Protein AF-A0A7S1AT85-F1 (afdb_monomer_lite)

Foldseek 3Di:
DDDDDDDDDDDDDDDDDDDDDDDDDDPDDDDDDDDDDDDPPDDDDDDDPVSVCVQCVLAADEDDPVVVVVVLVVLVVVLVVLLVLFFAPKDKDKDWQDRPPPPDDTDIDIDIDDRPDRPPPPVVVVCVVCVVPDPDDPDPPDDRSVRRSVVVSVVNVSRYD

Structure (mmCIF, N/CA/C/O backbone):
data_AF-A0A7S1AT85-F1
#
_entry.id   AF-A0A7S1AT85-F1
#
loop_
_atom_site.group_PDB
_atom_site.id
_atom_site.type_symbol
_atom_site.label_atom_id
_atom_site.label_alt_id
_atom_site.label_comp_id
_atom_site.label_asym_id
_atom_site.label_entity_id
_atom_site.label_seq_id
_atom_site.pdbx_PDB_ins_code
_atom_site.Cartn_x
_atom_site.Cartn_y
_atom_site.Cartn_z
_atom_site.occupancy
_atom_site.B_iso_or_equiv
_atom_site.auth_seq_id
_atom_site.auth_comp_id
_atom_site.auth_asym_id
_atom_site.auth_atom_id
_atom_site.pdbx_PDB_model_num
ATOM 1 N N . ARG A 1 1 ? 87.740 23.887 34.396 1.00 42.38 1 ARG A N 1
ATOM 2 C CA . ARG A 1 1 ? 87.763 25.033 35.349 1.00 42.38 1 ARG A CA 1
ATOM 3 C C . ARG A 1 1 ? 88.168 26.282 34.567 1.00 42.38 1 ARG A C 1
ATOM 5 O O . ARG A 1 1 ? 88.963 26.126 33.658 1.00 42.38 1 ARG A O 1
ATOM 12 N N . GLN A 1 2 ? 87.658 27.456 34.971 1.00 37.00 2 GLN A N 1
ATOM 13 C CA . GLN A 1 2 ? 87.401 28.701 34.203 1.00 37.00 2 GLN A CA 1
ATOM 14 C C . GLN A 1 2 ? 86.051 28.622 33.467 1.00 37.00 2 GLN A C 1
ATOM 16 O O . GLN A 1 2 ? 85.851 27.693 32.702 1.00 37.00 2 GLN A O 1
ATOM 21 N N . GLY A 1 3 ? 85.029 29.455 33.690 1.00 35.94 3 GLY A N 1
ATOM 22 C CA . GLY A 1 3 ? 84.837 30.682 34.489 1.00 35.94 3 GLY A CA 1
ATOM 23 C C . GLY A 1 3 ? 83.818 31.554 33.725 1.00 35.94 3 GLY A C 1
ATOM 24 O O . GLY A 1 3 ? 84.138 32.015 32.646 1.00 35.94 3 GLY A O 1
ATOM 25 N N . LYS A 1 4 ? 82.512 31.489 34.024 1.00 40.09 4 LYS A N 1
ATOM 26 C CA . LYS A 1 4 ? 81.689 32.409 34.851 1.00 40.09 4 LYS A CA 1
ATOM 27 C C . LYS A 1 4 ? 81.533 33.857 34.325 1.00 40.09 4 LYS A C 1
ATOM 29 O O . LYS A 1 4 ? 82.462 34.637 34.453 1.00 40.09 4 LYS A O 1
ATOM 34 N N . SER A 1 5 ? 80.315 34.190 33.859 1.00 40.19 5 SER A N 1
ATOM 35 C CA . SER A 1 5 ? 79.578 35.493 33.896 1.00 40.19 5 SER A CA 1
ATOM 36 C C . SER A 1 5 ? 78.400 35.382 32.903 1.00 40.19 5 SER A C 1
ATOM 38 O O . SER A 1 5 ? 78.658 35.047 31.760 1.00 40.19 5 SER A O 1
ATOM 40 N N . ARG A 1 6 ? 77.087 35.415 33.192 1.00 40.75 6 ARG A N 1
ATOM 41 C CA . ARG A 1 6 ? 76.143 36.146 34.072 1.00 40.75 6 ARG A CA 1
ATOM 42 C C . ARG A 1 6 ? 75.684 37.516 33.511 1.00 40.75 6 ARG A C 1
ATOM 44 O O . ARG A 1 6 ? 76.504 38.419 33.441 1.00 40.75 6 ARG A O 1
ATOM 51 N N . ARG A 1 7 ? 74.342 37.642 33.345 1.00 34.09 7 ARG A N 1
ATOM 52 C CA . ARG A 1 7 ? 73.459 38.842 33.164 1.00 34.09 7 ARG A CA 1
ATOM 53 C C . ARG A 1 7 ? 73.267 39.318 31.704 1.00 34.09 7 ARG A C 1
ATOM 55 O O . ARG A 1 7 ? 74.220 39.239 30.956 1.00 34.09 7 ARG A O 1
ATOM 62 N N . VAL A 1 8 ? 72.116 39.809 31.210 1.00 33.28 8 VAL A N 1
ATOM 63 C CA . VAL A 1 8 ? 70.797 40.253 31.745 1.00 33.28 8 VAL A CA 1
ATOM 64 C C . VAL A 1 8 ? 69.769 40.354 30.587 1.00 33.28 8 VAL A C 1
ATOM 66 O O . VAL A 1 8 ? 70.145 40.262 29.427 1.00 33.28 8 VAL A O 1
ATOM 69 N N . ALA A 1 9 ? 68.492 40.528 30.948 1.00 34.50 9 ALA A N 1
ATOM 70 C CA . ALA A 1 9 ? 67.268 40.550 30.139 1.00 34.50 9 ALA A CA 1
ATOM 71 C C . ALA A 1 9 ? 67.050 41.750 29.187 1.00 34.50 9 ALA A C 1
ATOM 73 O O . ALA A 1 9 ? 67.518 42.850 29.464 1.00 34.50 9 ALA A O 1
ATOM 74 N N . SER A 1 10 ? 66.213 41.527 28.165 1.00 32.41 10 SER A N 1
ATOM 75 C CA . SER A 1 10 ? 65.315 42.468 27.452 1.00 32.41 10 SER A CA 1
ATOM 76 C C . SER A 1 10 ? 64.631 41.676 26.317 1.00 32.41 10 SER A C 1
ATOM 78 O O . SER A 1 10 ? 65.216 40.717 25.830 1.00 32.41 10 SER A O 1
ATOM 80 N N . ALA A 1 11 ? 63.436 41.923 25.794 1.00 33.41 11 ALA A N 1
ATOM 81 C CA . ALA A 1 11 ? 62.247 42.686 26.141 1.00 33.41 11 ALA A CA 1
ATOM 82 C C . ALA A 1 11 ? 61.122 42.084 25.255 1.00 33.41 11 ALA A C 1
ATOM 84 O O . ALA A 1 11 ? 61.386 41.687 24.121 1.00 33.41 11 ALA A O 1
ATOM 85 N N . LEU A 1 12 ? 59.897 41.989 25.779 1.00 38.62 12 LEU A N 1
ATOM 86 C CA . LEU A 1 12 ? 58.655 41.862 24.993 1.00 38.62 12 LEU A CA 1
ATOM 87 C C . LEU A 1 12 ? 58.380 43.219 24.291 1.00 38.62 12 LEU A C 1
ATOM 89 O O . LEU A 1 12 ? 58.922 44.218 24.782 1.00 38.62 12 LEU A O 1
ATOM 93 N N . PRO A 1 13 ? 57.558 43.318 23.216 1.00 46.09 13 PRO A N 1
ATOM 94 C CA . PRO A 1 13 ? 56.105 43.339 23.441 1.00 46.09 13 PRO A CA 1
ATOM 95 C C . PRO A 1 13 ? 55.149 42.930 22.287 1.00 46.09 13 PRO A C 1
ATOM 97 O O . PRO A 1 13 ? 55.483 42.956 21.108 1.00 46.09 13 PRO A O 1
ATOM 100 N N . ASP A 1 14 ? 53.924 42.650 22.742 1.00 33.50 14 ASP A N 1
ATOM 101 C CA . ASP A 1 14 ? 52.604 43.068 22.238 1.00 33.50 14 ASP A CA 1
ATOM 102 C C . ASP A 1 14 ? 51.824 42.374 21.100 1.00 33.50 14 ASP A C 1
ATOM 104 O O . ASP A 1 14 ? 52.276 42.223 19.969 1.00 33.50 14 ASP A O 1
ATOM 108 N N . ALA A 1 15 ? 50.544 42.179 21.475 1.00 38.34 15 ALA A N 1
ATOM 109 C CA . ALA A 1 15 ? 49.288 42.103 20.715 1.00 38.34 15 ALA A CA 1
ATOM 110 C C . ALA A 1 15 ? 48.919 40.776 20.012 1.00 38.34 15 ALA A C 1
ATOM 112 O O . ALA A 1 15 ? 49.716 40.227 19.266 1.00 38.34 15 ALA A O 1
ATOM 113 N N . LYS A 1 16 ? 47.696 40.228 20.123 1.00 38.00 16 LYS A N 1
ATOM 114 C CA . LYS A 1 16 ? 46.441 40.628 20.796 1.00 38.00 16 LYS A CA 1
ATOM 115 C C . LYS A 1 16 ? 45.434 39.449 20.724 1.00 38.00 16 LYS A C 1
ATOM 117 O O . LYS A 1 16 ? 45.427 38.758 19.713 1.00 38.00 16 LYS A O 1
ATOM 122 N N . GLU A 1 17 ? 44.655 39.295 21.804 1.00 38.91 17 GLU A N 1
ATOM 123 C CA . GLU A 1 17 ? 43.187 39.049 21.913 1.00 38.91 17 GLU A CA 1
ATOM 124 C C . GLU A 1 17 ? 42.544 37.819 21.218 1.00 38.91 17 GLU A C 1
ATOM 126 O O . GLU A 1 17 ? 42.686 37.629 20.018 1.00 38.91 17 GLU A O 1
ATOM 131 N N . GLU A 1 18 ? 41.955 36.880 21.983 1.00 39.69 18 GLU A N 1
ATOM 132 C CA . GLU A 1 18 ? 40.510 36.743 22.364 1.00 39.69 18 GLU A CA 1
ATOM 133 C C . GLU A 1 18 ? 39.925 35.548 21.551 1.00 39.69 18 GLU A C 1
ATOM 135 O O . GLU A 1 18 ? 40.426 35.266 20.471 1.00 39.69 18 GLU A O 1
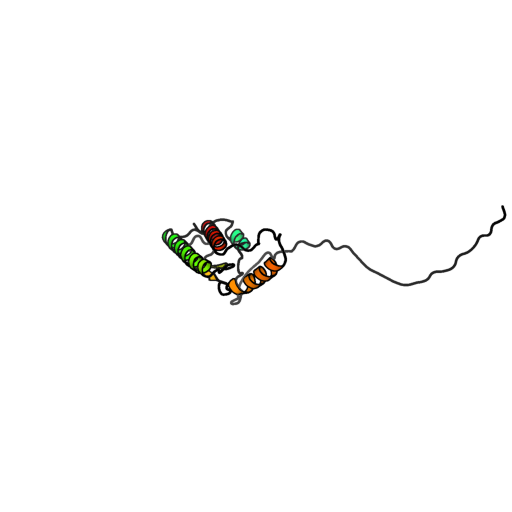ATOM 140 N N . ASP A 1 19 ? 38.987 34.686 21.950 1.00 37.25 19 ASP A N 1
ATOM 141 C CA . ASP A 1 19 ? 37.906 34.708 22.932 1.00 37.25 19 ASP A CA 1
ATOM 142 C C . ASP A 1 19 ? 37.317 33.277 23.092 1.00 37.25 19 ASP A C 1
ATOM 144 O O . ASP A 1 19 ? 37.498 32.452 22.197 1.00 37.25 19 ASP A O 1
ATOM 148 N N . GLU A 1 20 ? 36.632 33.042 24.220 1.00 41.72 20 GLU A N 1
ATOM 149 C CA . GLU A 1 20 ? 35.461 32.172 24.512 1.00 41.72 20 GLU A CA 1
ATOM 150 C C . GLU A 1 20 ? 35.260 30.792 23.834 1.00 41.72 20 GLU A C 1
ATOM 152 O O . GLU A 1 20 ? 35.528 30.553 22.669 1.00 41.72 20 GLU A O 1
ATOM 157 N N . GLY A 1 21 ? 34.732 29.751 24.477 1.00 32.75 21 GLY A N 1
ATOM 158 C CA . GLY A 1 21 ? 33.789 29.657 25.587 1.00 32.75 21 GLY A CA 1
ATOM 159 C C . GLY A 1 21 ? 32.972 28.378 25.337 1.00 32.75 21 GLY A C 1
ATOM 160 O O . GLY A 1 21 ? 32.668 28.039 24.194 1.00 32.75 21 GLY A O 1
ATOM 161 N N . GLY A 1 22 ? 32.703 27.592 26.381 1.00 38.91 22 GLY A N 1
ATOM 162 C CA . GLY A 1 22 ? 31.961 26.336 26.259 1.00 38.91 22 GLY A CA 1
ATOM 163 C C . GLY A 1 22 ? 30.497 26.558 25.871 1.00 38.91 22 GLY A C 1
ATOM 164 O O . GLY A 1 22 ? 29.863 27.490 26.353 1.00 38.91 22 GLY A O 1
ATOM 165 N N . ALA A 1 23 ? 29.947 25.662 25.052 1.00 39.81 23 ALA A N 1
ATOM 166 C CA . ALA A 1 23 ? 28.510 25.567 24.827 1.00 39.81 23 ALA A CA 1
ATOM 167 C C . ALA A 1 23 ? 28.089 24.093 24.752 1.00 39.81 23 ALA A C 1
ATOM 169 O O . ALA A 1 23 ? 28.325 23.388 23.771 1.00 39.81 23 ALA A O 1
ATOM 170 N N . GLU A 1 24 ? 27.487 23.646 25.849 1.00 36.91 24 GLU A N 1
ATOM 171 C CA . GLU A 1 24 ? 26.626 22.475 25.951 1.00 36.91 24 GLU A CA 1
ATOM 172 C C . GLU A 1 24 ? 25.441 22.656 24.984 1.00 36.91 24 GLU A C 1
ATOM 174 O O . GLU A 1 24 ? 24.785 23.698 24.984 1.00 36.91 24 GLU A O 1
ATOM 179 N N . GLN A 1 25 ? 25.201 21.681 24.104 1.00 38.66 25 GLN A N 1
ATOM 180 C CA . GLN A 1 25 ? 24.059 21.710 23.187 1.00 38.66 25 GLN A CA 1
ATOM 181 C C . GLN A 1 25 ? 22.758 21.482 23.974 1.00 38.66 25 GLN A C 1
ATOM 183 O O . GLN A 1 25 ? 22.639 20.444 24.631 1.00 38.66 25 GLN A O 1
ATOM 188 N N . PRO A 1 26 ? 21.764 22.387 23.901 1.00 49.09 26 PRO A N 1
ATOM 189 C CA 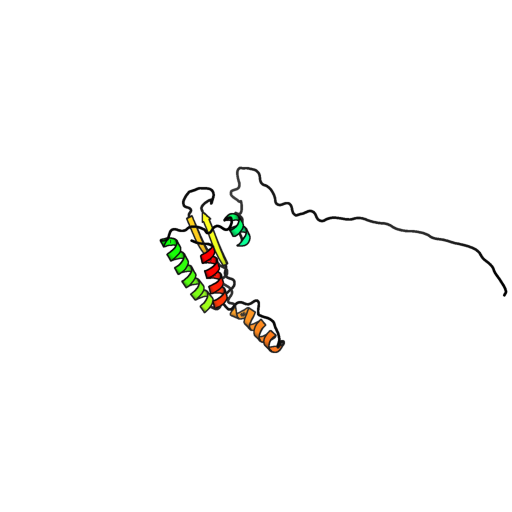. PRO A 1 26 ? 20.465 22.146 24.513 1.00 49.09 26 PRO A CA 1
ATOM 190 C C . PRO A 1 26 ? 19.687 21.075 23.723 1.00 49.09 26 PRO A C 1
ATOM 192 O O . PRO A 1 26 ? 19.832 20.981 22.498 1.00 49.09 26 PRO A O 1
ATOM 195 N N . PRO A 1 27 ? 18.845 20.261 24.386 1.00 43.16 27 PRO A N 1
ATOM 196 C CA . PRO A 1 27 ? 17.951 19.342 23.696 1.00 43.16 27 PRO A CA 1
ATOM 197 C C . PRO A 1 27 ? 16.907 20.132 22.898 1.00 43.16 27 PRO A C 1
ATOM 199 O O . PRO A 1 27 ? 16.380 21.137 23.367 1.00 43.16 27 PRO A O 1
ATOM 202 N N . ALA A 1 28 ? 16.615 19.663 21.685 1.00 41.34 28 ALA A N 1
ATOM 203 C CA . ALA A 1 28 ? 15.614 20.250 20.804 1.00 41.34 28 ALA A CA 1
ATOM 204 C C . ALA A 1 28 ? 14.239 20.310 21.494 1.00 41.34 28 ALA A C 1
ATOM 206 O O . ALA A 1 28 ? 13.614 19.279 21.749 1.00 41.34 28 ALA A O 1
ATOM 207 N N . GLU A 1 29 ? 13.771 21.523 21.784 1.00 37.84 29 GLU A N 1
ATOM 208 C CA . GLU A 1 29 ? 12.413 21.781 22.252 1.00 37.84 29 GLU A CA 1
ATOM 209 C C . GLU A 1 29 ? 11.421 21.501 21.114 1.00 37.84 29 GLU A C 1
ATOM 211 O O . GLU A 1 29 ? 11.449 22.135 20.059 1.00 37.84 29 GLU A O 1
ATOM 216 N N . GLN A 1 30 ? 10.534 20.527 21.322 1.00 45.34 30 GLN A N 1
ATOM 217 C CA . GLN A 1 30 ? 9.339 20.356 20.499 1.00 45.34 30 GLN A CA 1
ATOM 218 C C . GLN A 1 30 ? 8.258 21.330 20.993 1.00 45.34 30 GLN A C 1
ATOM 220 O O . GLN A 1 30 ? 8.062 21.440 22.207 1.00 45.34 30 GLN A O 1
ATOM 225 N N . PRO A 1 31 ? 7.525 22.025 20.105 1.00 49.84 31 PRO A N 1
ATOM 226 C CA . PRO A 1 31 ? 6.515 22.980 20.535 1.00 49.84 31 PRO A CA 1
ATOM 227 C C . PRO A 1 31 ? 5.296 22.262 21.134 1.00 49.84 31 PRO A C 1
ATOM 229 O O . PRO A 1 31 ? 4.561 21.550 20.449 1.00 49.84 31 PRO A O 1
ATOM 232 N N . VAL A 1 32 ? 5.077 22.493 22.430 1.00 46.88 32 VAL A N 1
ATOM 233 C CA . VAL A 1 32 ? 3.843 22.195 23.170 1.00 46.88 32 VAL A CA 1
ATOM 234 C C . VAL A 1 32 ? 2.793 23.249 22.796 1.00 46.88 32 VAL A C 1
ATOM 236 O O . VAL A 1 32 ? 3.052 24.447 22.880 1.00 46.88 32 VAL A O 1
ATOM 239 N N . GLY A 1 33 ? 1.622 22.808 22.329 1.00 44.88 33 GLY A N 1
ATOM 240 C CA . GLY A 1 33 ? 0.600 23.677 21.731 1.00 44.88 33 GLY A CA 1
ATOM 241 C C . GLY A 1 33 ? -0.240 24.504 22.711 1.00 44.88 33 GLY A C 1
ATOM 242 O O . GLY A 1 33 ? -0.308 24.187 23.896 1.00 44.88 33 GLY A O 1
ATOM 243 N N . SER A 1 34 ? -0.938 25.524 22.183 1.00 39.47 34 SER A N 1
ATOM 244 C CA . SER A 1 34 ? -2.206 26.077 22.709 1.00 39.47 34 SER A CA 1
ATOM 245 C C . SER A 1 34 ? -2.931 26.997 21.695 1.00 39.47 34 SER A C 1
ATOM 247 O O . SER A 1 34 ? -2.421 28.049 21.331 1.00 39.47 34 SER A O 1
ATOM 249 N N . THR A 1 35 ? -4.149 26.567 21.327 1.00 36.69 35 THR A N 1
ATOM 250 C CA . THR A 1 35 ? -5.423 27.308 21.105 1.00 36.69 35 THR A CA 1
ATOM 251 C C . THR A 1 35 ? -5.667 28.315 19.955 1.00 36.69 35 THR A C 1
ATOM 253 O O . THR A 1 35 ? -5.257 29.464 20.019 1.00 36.69 35 THR A O 1
ATOM 256 N N . ASP A 1 36 ? -6.541 27.849 19.047 1.00 40.91 36 ASP A N 1
ATOM 257 C CA . ASP A 1 36 ? -7.863 28.365 18.607 1.00 40.91 36 ASP A CA 1
ATOM 258 C C . ASP A 1 36 ? -8.032 29.489 17.548 1.00 40.91 36 ASP A C 1
ATOM 260 O O . ASP A 1 36 ? -7.494 30.586 17.644 1.00 40.91 36 ASP A O 1
ATOM 264 N N . ALA A 1 37 ? -8.923 29.161 16.598 1.00 45.69 37 ALA A N 1
ATOM 265 C CA . ALA A 1 37 ? -9.619 29.938 15.564 1.00 45.69 37 ALA A CA 1
ATOM 266 C C . ALA A 1 37 ? -8.849 30.603 14.389 1.00 45.69 37 ALA A C 1
ATOM 268 O O . ALA A 1 37 ? -8.292 31.690 14.510 1.00 45.69 37 ALA A O 1
ATOM 269 N N . SER A 1 38 ? -9.117 30.051 13.188 1.00 44.34 38 SER A N 1
ATOM 270 C CA . SER A 1 38 ? -9.080 30.662 11.832 1.00 44.34 38 SER A CA 1
ATOM 271 C C . SER A 1 38 ? -7.836 30.416 10.964 1.00 44.34 38 SER A C 1
ATOM 273 O O . SER A 1 38 ? -7.063 31.330 10.729 1.00 44.34 38 SER A O 1
ATOM 275 N N . GLU A 1 39 ? -7.697 29.219 10.380 1.00 43.25 39 GLU A N 1
ATOM 276 C CA . GLU A 1 39 ? -6.699 28.950 9.325 1.00 43.25 39 GLU A CA 1
ATOM 277 C C . GLU A 1 39 ? -7.274 27.982 8.260 1.00 43.25 39 GLU A C 1
ATOM 279 O O . GLU A 1 39 ? -6.984 26.780 8.251 1.00 43.25 39 GLU A O 1
ATOM 284 N N . GLU A 1 40 ? -8.090 28.490 7.325 1.00 49.22 40 GLU A N 1
ATOM 285 C CA . GLU A 1 40 ? -8.222 27.878 5.989 1.00 49.22 40 GLU A CA 1
ATOM 286 C C . GLU A 1 40 ? -6.876 28.057 5.265 1.00 49.22 40 GLU A C 1
ATOM 288 O O . GLU A 1 40 ? -6.653 29.012 4.529 1.00 49.22 40 GLU A O 1
ATOM 293 N N . GLY A 1 41 ? -5.929 27.170 5.571 1.00 48.19 41 GLY A N 1
ATOM 294 C CA . GLY A 1 41 ? -4.539 27.276 5.118 1.00 48.19 41 GLY A CA 1
ATOM 295 C C . GLY A 1 41 ? -3.549 26.395 5.882 1.00 48.19 41 GLY A C 1
ATOM 296 O O . GLY A 1 41 ? -2.420 26.218 5.429 1.00 48.19 41 GLY A O 1
ATOM 297 N N . SER A 1 42 ? -3.960 25.782 6.998 1.00 50.28 42 SER A N 1
ATOM 298 C CA . SER A 1 42 ? -3.094 24.886 7.766 1.00 50.28 42 SER A CA 1
ATOM 299 C C . SER A 1 42 ? -2.830 23.584 6.999 1.00 50.28 42 SER A C 1
ATOM 301 O O . SER A 1 42 ? -3.702 22.716 6.870 1.00 50.28 42 SER A O 1
ATOM 303 N N . SER A 1 43 ? -1.614 23.438 6.469 1.00 68.62 43 SER A N 1
ATOM 304 C CA . SER A 1 43 ? -1.137 22.184 5.893 1.00 68.62 43 SER A CA 1
ATOM 305 C C . SER A 1 43 ? -1.176 21.098 6.969 1.00 68.62 43 SER A C 1
ATOM 307 O O . SER A 1 43 ? -0.371 21.117 7.904 1.00 68.62 43 SER A O 1
ATOM 309 N N . LYS A 1 44 ? -2.113 20.151 6.859 1.00 79.44 44 LYS A N 1
ATOM 310 C CA . LYS A 1 44 ? -2.157 18.999 7.766 1.00 79.44 44 LYS A CA 1
ATOM 311 C C . LYS A 1 44 ? -0.825 18.240 7.660 1.00 79.44 44 LYS A C 1
ATOM 313 O O . LYS A 1 44 ? -0.404 17.946 6.539 1.00 79.44 44 LYS A O 1
ATOM 318 N N . PRO A 1 45 ? -0.153 17.931 8.782 1.00 84.62 45 PRO A N 1
ATOM 319 C CA . PRO A 1 45 ? 1.144 17.272 8.745 1.00 84.62 45 PRO A CA 1
ATOM 320 C C . PRO A 1 45 ? 1.012 15.856 8.173 1.00 84.62 45 PRO A C 1
ATOM 322 O O . PRO A 1 45 ? 0.120 15.100 8.560 1.00 84.62 45 PRO A O 1
ATOM 325 N N . VAL A 1 46 ? 1.913 15.494 7.258 1.00 87.81 46 VAL A N 1
ATOM 326 C CA . VAL A 1 46 ? 2.032 14.123 6.747 1.00 87.81 46 VAL A CA 1
ATOM 327 C C . VAL A 1 46 ? 2.790 13.291 7.777 1.00 87.81 46 VAL A C 1
ATOM 329 O O . VAL A 1 46 ? 3.894 13.649 8.189 1.00 87.81 46 VAL A O 1
ATOM 332 N N . LEU A 1 47 ? 2.188 12.185 8.208 1.00 87.31 47 LEU A N 1
ATOM 333 C CA . LEU A 1 47 ? 2.797 11.271 9.167 1.00 87.31 47 LEU A CA 1
ATOM 334 C C . LEU A 1 47 ? 3.557 10.172 8.421 1.00 87.31 47 LEU A C 1
ATOM 336 O O . LEU A 1 47 ? 2.979 9.453 7.614 1.00 87.31 47 LEU A O 1
ATOM 340 N N . TRP A 1 48 ? 4.845 10.035 8.724 1.00 91.62 48 TRP A N 1
ATOM 341 C CA . TRP A 1 48 ? 5.666 8.897 8.304 1.00 91.62 48 TRP A CA 1
ATOM 342 C C . TRP A 1 48 ? 5.402 7.676 9.191 1.00 91.62 48 TRP A C 1
ATOM 344 O O . TRP A 1 48 ? 4.827 7.824 10.267 1.00 91.62 48 TRP A O 1
ATOM 354 N N . ASP A 1 49 ? 5.879 6.493 8.796 1.00 87.62 49 ASP A N 1
ATOM 355 C CA . ASP A 1 49 ? 5.623 5.216 9.490 1.00 87.62 49 ASP A CA 1
ATOM 356 C C . ASP A 1 49 ? 5.816 5.272 11.017 1.00 87.62 49 ASP A C 1
ATOM 358 O O . ASP A 1 49 ? 4.990 4.759 11.774 1.00 87.62 49 ASP A O 1
ATOM 362 N N . GLN A 1 50 ? 6.889 5.919 11.487 1.00 88.62 50 GLN A N 1
ATOM 363 C CA . GLN A 1 50 ? 7.168 6.063 12.920 1.00 88.62 50 GLN A CA 1
ATOM 364 C C . GLN A 1 50 ? 6.136 6.966 13.612 1.00 88.62 50 GLN A C 1
ATOM 366 O O . GLN A 1 50 ? 5.535 6.568 14.610 1.00 88.62 50 GLN A O 1
ATOM 371 N N . ASN A 1 51 ? 5.868 8.140 13.038 1.00 90.25 51 ASN A N 1
ATOM 372 C CA . ASN A 1 51 ? 4.891 9.095 13.566 1.00 90.25 51 ASN A CA 1
ATOM 373 C C . ASN A 1 51 ? 3.474 8.504 13.543 1.00 90.25 51 ASN A C 1
ATOM 375 O O . ASN A 1 51 ? 2.680 8.720 14.455 1.00 90.25 51 ASN A O 1
ATOM 379 N N . PHE A 1 52 ? 3.155 7.729 12.506 1.00 88.19 52 PHE A N 1
ATOM 380 C CA . PHE A 1 52 ? 1.890 7.020 12.378 1.00 88.19 52 PHE A CA 1
ATOM 381 C C . PHE A 1 52 ? 1.735 5.945 13.462 1.00 88.19 52 PHE A C 1
ATOM 383 O O . PHE A 1 52 ? 0.675 5.829 14.081 1.00 88.19 52 PHE A O 1
ATOM 390 N N . ARG A 1 53 ? 2.798 5.187 13.754 1.00 88.81 53 ARG A N 1
ATOM 391 C CA . ARG A 1 53 ? 2.797 4.199 14.840 1.00 88.81 53 ARG A CA 1
ATOM 392 C C . ARG A 1 53 ? 2.602 4.848 16.208 1.00 88.81 53 ARG A C 1
ATOM 394 O O . ARG A 1 53 ? 1.878 4.312 17.040 1.00 88.81 53 ARG A O 1
ATOM 401 N N . GLU A 1 54 ? 3.217 5.998 16.443 1.00 89.81 54 GLU A N 1
ATOM 402 C CA . GLU A 1 54 ? 3.030 6.761 17.680 1.00 89.81 54 GLU A CA 1
ATOM 403 C C . GLU A 1 54 ? 1.601 7.306 17.790 1.00 89.81 54 GLU A C 1
ATOM 405 O O . GLU A 1 54 ? 0.959 7.154 18.830 1.00 89.81 54 GLU A O 1
ATOM 410 N N . TRP A 1 55 ? 1.058 7.839 16.693 1.00 86.06 55 TRP A N 1
ATOM 411 C CA . TRP A 1 55 ? -0.319 8.333 16.616 1.00 86.06 55 TRP A CA 1
ATOM 412 C C . TRP A 1 55 ? -1.363 7.233 16.861 1.00 86.06 55 TRP A C 1
ATOM 414 O O . TRP A 1 55 ? -2.347 7.452 17.567 1.00 86.06 55 TRP A O 1
ATOM 424 N N . THR A 1 56 ? -1.120 6.025 16.347 1.00 86.44 56 THR A N 1
ATOM 425 C CA . THR A 1 56 ? -1.951 4.836 16.605 1.00 86.44 56 THR A CA 1
ATOM 426 C C . THR A 1 56 ? -1.658 4.157 17.948 1.00 86.44 56 THR A C 1
ATOM 428 O O . THR A 1 56 ? -2.333 3.192 18.307 1.00 86.44 56 THR A O 1
ATOM 431 N N . GLN A 1 57 ? -0.667 4.627 18.716 1.00 88.75 57 GLN A N 1
ATOM 432 C CA . GLN A 1 57 ? -0.176 3.968 19.936 1.00 88.75 57 GLN A CA 1
ATOM 433 C C . GLN A 1 57 ? 0.254 2.506 19.700 1.00 88.75 57 GLN A C 1
ATOM 435 O O . GLN A 1 57 ? 0.109 1.655 20.579 1.00 88.75 57 GLN A O 1
ATOM 440 N N . GLY A 1 58 ? 0.724 2.193 18.491 1.00 86.94 58 GLY A N 1
ATOM 441 C CA . GLY A 1 58 ? 1.072 0.840 18.062 1.00 86.94 58 GLY A CA 1
ATOM 442 C C . GLY A 1 58 ? -0.120 -0.105 17.888 1.00 86.94 58 GLY A C 1
ATOM 443 O O . GLY A 1 58 ? 0.093 -1.300 17.695 1.00 86.94 58 GLY A O 1
ATOM 444 N N . LYS A 1 59 ? -1.359 0.394 17.967 1.00 88.50 59 LYS A N 1
ATOM 445 C CA . LYS A 1 59 ? -2.563 -0.408 17.732 1.00 88.50 59 LYS A CA 1
ATOM 446 C C . LYS A 1 59 ? -2.890 -0.430 16.236 1.00 88.50 59 LYS A C 1
ATOM 448 O O . LYS A 1 59 ? -2.827 0.617 15.595 1.00 88.50 59 LYS A O 1
ATOM 453 N N . PRO A 1 60 ? -3.269 -1.583 15.673 1.00 90.12 60 PRO A N 1
ATOM 454 C CA . PRO A 1 60 ? -3.712 -1.642 14.288 1.00 90.12 60 PRO A CA 1
ATOM 455 C C . PRO A 1 60 ? -5.042 -0.899 14.104 1.00 90.12 60 PRO A C 1
ATOM 457 O O . PRO A 1 60 ? -5.833 -0.757 15.041 1.00 90.12 60 PRO A O 1
ATOM 460 N N . MET A 1 61 ? -5.298 -0.436 12.884 1.00 88.50 61 MET A N 1
ATOM 461 C CA . MET A 1 61 ? -6.574 0.157 12.507 1.00 88.50 61 MET A CA 1
ATOM 462 C C . MET A 1 61 ? -7.583 -0.944 12.195 1.00 88.50 61 MET A C 1
ATOM 464 O O . MET A 1 61 ? -7.383 -1.735 11.275 1.00 88.50 61 MET A O 1
ATOM 468 N N . CYS A 1 62 ? -8.672 -0.968 12.958 1.00 90.06 62 CYS A N 1
ATOM 469 C CA . CYS A 1 62 ? -9.743 -1.933 12.766 1.00 90.06 62 CYS A CA 1
ATOM 470 C C . CYS A 1 62 ? -10.592 -1.561 11.546 1.00 90.06 62 CYS A C 1
ATOM 472 O O . CYS A 1 62 ? -11.116 -0.444 11.472 1.00 90.06 62 CYS A O 1
ATOM 474 N N . LEU A 1 63 ? -10.773 -2.507 10.630 1.00 90.88 63 LEU A N 1
ATOM 475 C CA . LEU A 1 63 ? -11.659 -2.387 9.475 1.00 90.88 63 LEU A CA 1
ATOM 476 C C . LEU A 1 63 ? -12.842 -3.352 9.603 1.00 90.88 63 LEU A C 1
ATOM 478 O O . LEU A 1 63 ? -12.812 -4.324 10.358 1.00 90.88 63 LEU A O 1
ATOM 482 N N . ALA A 1 64 ? -13.917 -3.101 8.853 1.00 91.94 64 ALA A N 1
ATOM 483 C CA . ALA A 1 64 ? -14.958 -4.111 8.714 1.00 91.94 64 ALA A CA 1
ATOM 484 C C . ALA A 1 64 ? -14.380 -5.340 7.981 1.00 91.94 64 ALA A C 1
ATOM 486 O O . ALA A 1 64 ? -13.565 -5.168 7.072 1.00 91.94 64 ALA A O 1
ATOM 487 N N . PRO A 1 65 ? -14.821 -6.577 8.286 1.00 93.56 65 PRO A N 1
ATOM 488 C CA . PRO A 1 65 ? -14.248 -7.782 7.677 1.00 93.56 65 PRO A CA 1
ATOM 489 C C . PRO A 1 65 ? -14.263 -7.783 6.141 1.00 93.56 65 PRO A C 1
ATOM 491 O O . PRO A 1 65 ? -13.339 -8.285 5.504 1.00 93.56 65 PRO A O 1
ATOM 494 N N . LEU A 1 66 ? -15.308 -7.203 5.542 1.00 95.50 66 LEU A N 1
ATOM 495 C CA . LEU A 1 66 ? -15.424 -7.078 4.091 1.00 95.50 66 LEU A CA 1
ATOM 496 C C . LEU A 1 66 ? -14.415 -6.067 3.520 1.00 95.50 66 LEU A C 1
ATOM 498 O O . LEU A 1 66 ? -13.778 -6.343 2.507 1.00 95.50 66 LEU A O 1
ATOM 502 N N . ASP A 1 67 ? -14.227 -4.932 4.192 1.00 93.56 67 ASP A N 1
ATOM 503 C CA . ASP A 1 67 ? -13.278 -3.895 3.775 1.00 93.56 67 ASP A CA 1
ATOM 504 C C . ASP A 1 67 ? -11.834 -4.380 3.911 1.00 93.56 67 ASP A C 1
ATOM 506 O O . ASP A 1 67 ? -11.016 -4.136 3.025 1.00 93.56 67 ASP A O 1
ATOM 510 N N . LEU A 1 68 ? -11.529 -5.137 4.972 1.00 94.69 68 LEU A N 1
ATOM 511 C CA . LEU A 1 68 ? -10.230 -5.785 5.145 1.00 94.69 68 LEU A CA 1
ATOM 512 C C . LEU A 1 68 ? -9.941 -6.759 3.997 1.00 94.69 68 LEU A C 1
ATOM 514 O O . LEU A 1 68 ? -8.841 -6.750 3.447 1.00 94.69 68 LEU A O 1
ATOM 518 N N . GLN A 1 69 ? -10.928 -7.567 3.596 1.00 95.75 69 GLN A N 1
ATOM 519 C CA . GLN A 1 69 ? -10.772 -8.485 2.469 1.00 95.75 69 GLN A CA 1
ATOM 520 C C . GLN A 1 69 ? -10.500 -7.731 1.159 1.00 95.75 69 GLN A C 1
ATOM 522 O O . GLN A 1 69 ? -9.604 -8.122 0.407 1.00 95.75 69 GLN A O 1
ATOM 527 N N . TYR A 1 70 ? -11.228 -6.640 0.894 1.00 96.00 70 TYR A N 1
ATOM 528 C CA . TYR A 1 70 ? -10.975 -5.800 -0.280 1.00 96.00 70 TYR A CA 1
ATOM 529 C C . TYR A 1 70 ? -9.594 -5.149 -0.238 1.00 96.00 70 TYR A C 1
ATOM 531 O O . TYR A 1 70 ? -8.895 -5.150 -1.252 1.00 96.00 70 TYR A O 1
ATOM 539 N N . LEU A 1 71 ? -9.170 -4.651 0.925 1.00 95.31 71 LEU A N 1
ATOM 540 C CA . LEU A 1 71 ? -7.849 -4.066 1.114 1.00 95.31 71 LEU A CA 1
ATOM 541 C C . LEU A 1 71 ? -6.741 -5.089 0.846 1.00 95.31 71 LEU A C 1
ATOM 543 O O . LEU A 1 71 ? -5.838 -4.830 0.054 1.00 95.31 71 LEU A O 1
ATOM 547 N N . GLN A 1 72 ? -6.824 -6.269 1.460 1.00 95.44 72 GLN A N 1
ATOM 548 C CA . GLN A 1 72 ? -5.836 -7.334 1.283 1.00 95.44 72 GLN A CA 1
ATOM 549 C C . GLN A 1 72 ? -5.756 -7.798 -0.174 1.00 95.44 72 GLN A C 1
ATOM 551 O O . GLN A 1 72 ? -4.656 -7.973 -0.704 1.00 95.44 72 GLN A O 1
ATOM 556 N N . ALA A 1 73 ? -6.903 -7.962 -0.841 1.00 96.44 73 ALA A N 1
ATOM 557 C CA . ALA A 1 73 ? -6.952 -8.321 -2.255 1.00 96.44 73 ALA A CA 1
ATOM 558 C C . ALA A 1 73 ? -6.357 -7.218 -3.146 1.00 96.44 73 ALA A C 1
ATOM 560 O O . ALA A 1 73 ? -5.558 -7.519 -4.033 1.00 96.44 73 ALA A O 1
ATOM 561 N N . GLY A 1 74 ? -6.692 -5.950 -2.886 1.00 96.44 74 GLY A N 1
ATOM 562 C CA . GLY A 1 74 ? -6.148 -4.795 -3.603 1.00 96.44 74 GLY A CA 1
ATOM 563 C C . GLY A 1 74 ? -4.630 -4.708 -3.475 1.00 96.44 74 GLY A C 1
ATOM 564 O O . GLY A 1 74 ? -3.923 -4.736 -4.478 1.00 96.44 74 GLY A O 1
ATOM 565 N N . ILE A 1 75 ? -4.112 -4.743 -2.245 1.00 96.38 75 ILE A N 1
ATOM 566 C CA . ILE A 1 75 ? -2.669 -4.715 -1.975 1.00 96.38 75 ILE A CA 1
ATOM 567 C C . ILE A 1 75 ? -1.962 -5.916 -2.616 1.00 96.38 75 ILE A C 1
ATOM 569 O O . ILE A 1 75 ? -0.876 -5.764 -3.179 1.00 96.38 75 ILE A O 1
ATOM 573 N N . ALA A 1 76 ? -2.548 -7.116 -2.565 1.00 95.81 76 ALA A N 1
ATOM 574 C CA . ALA A 1 76 ? -1.961 -8.294 -3.201 1.00 95.81 76 ALA A CA 1
ATOM 575 C C . ALA A 1 76 ? -1.862 -8.142 -4.728 1.00 95.81 76 ALA A C 1
ATOM 577 O O . ALA A 1 76 ? -0.829 -8.490 -5.301 1.00 95.81 76 ALA A O 1
ATOM 578 N N . ASN A 1 77 ? -2.898 -7.603 -5.369 1.00 96.56 77 ASN A N 1
ATOM 579 C CA . ASN A 1 77 ? -2.922 -7.382 -6.813 1.00 96.56 77 ASN A CA 1
ATOM 580 C C . ASN A 1 77 ? -1.954 -6.269 -7.237 1.00 96.56 77 ASN A C 1
ATOM 582 O O . ASN A 1 77 ? -1.173 -6.463 -8.171 1.00 96.56 77 ASN A O 1
ATOM 586 N N . ASP A 1 78 ? -1.947 -5.142 -6.526 1.00 95.88 78 ASP A N 1
ATOM 587 C CA . ASP A 1 78 ? -1.079 -4.009 -6.848 1.00 95.88 78 ASP A CA 1
ATOM 588 C C . ASP A 1 78 ? 0.395 -4.378 -6.661 1.00 95.88 78 ASP A C 1
ATOM 590 O O . ASP A 1 78 ? 1.217 -4.156 -7.546 1.00 95.88 78 ASP A O 1
ATOM 594 N N . THR A 1 79 ? 0.749 -5.025 -5.547 1.00 94.50 79 THR A N 1
ATOM 595 C CA . THR A 1 79 ? 2.139 -5.451 -5.303 1.00 94.50 79 THR A CA 1
ATOM 596 C C . THR A 1 79 ? 2.610 -6.538 -6.273 1.00 94.50 79 THR A C 1
ATOM 598 O O . THR A 1 79 ? 3.792 -6.572 -6.628 1.00 94.50 79 THR A O 1
ATOM 601 N N . LEU A 1 80 ? 1.709 -7.395 -6.767 1.00 94.81 80 LEU A N 1
ATOM 602 C CA . LEU A 1 80 ? 2.018 -8.327 -7.853 1.00 94.81 80 LEU A CA 1
ATOM 603 C C . LEU A 1 80 ? 2.345 -7.573 -9.150 1.00 94.81 80 LEU A C 1
ATOM 605 O O . LEU A 1 80 ? 3.336 -7.883 -9.807 1.00 94.81 80 LEU A O 1
ATOM 609 N N . LEU A 1 81 ? 1.557 -6.555 -9.506 1.00 93.75 81 LEU A N 1
ATOM 610 C CA . LEU A 1 81 ? 1.821 -5.723 -10.681 1.00 93.75 81 LEU A CA 1
ATOM 611 C C . LEU A 1 81 ? 3.149 -4.965 -10.554 1.00 93.75 81 LEU A C 1
ATOM 613 O O . LEU A 1 81 ? 3.963 -4.993 -11.479 1.00 93.75 81 LEU A O 1
ATOM 617 N N . LEU A 1 82 ? 3.394 -4.339 -9.402 1.00 91.94 82 LEU A N 1
ATOM 618 C CA . LEU A 1 82 ? 4.606 -3.561 -9.142 1.00 91.94 82 LEU A CA 1
ATOM 619 C C . LEU A 1 82 ? 5.858 -4.445 -9.186 1.00 91.94 82 LEU A C 1
ATOM 621 O O . LEU A 1 82 ? 6.827 -4.111 -9.868 1.00 91.94 82 LEU A O 1
ATOM 625 N N . SER A 1 83 ? 5.822 -5.618 -8.547 1.00 91.31 83 SER A N 1
ATOM 626 C CA . SER A 1 83 ? 6.946 -6.563 -8.586 1.00 91.31 83 SER A CA 1
ATOM 627 C C . SER A 1 83 ? 7.211 -7.105 -9.996 1.00 91.31 83 SER A C 1
ATOM 629 O O . SER A 1 83 ? 8.371 -7.169 -10.406 1.00 91.31 83 SER A O 1
ATOM 631 N N . ASN A 1 84 ? 6.167 -7.393 -10.784 1.00 90.19 84 ASN A N 1
ATOM 632 C CA . ASN A 1 84 ? 6.304 -7.805 -12.187 1.00 90.19 84 ASN A CA 1
ATOM 633 C C . ASN A 1 84 ? 6.970 -6.729 -13.058 1.00 90.19 84 ASN A C 1
ATOM 635 O O . ASN A 1 84 ? 7.717 -7.050 -13.981 1.00 90.19 84 ASN A O 1
ATOM 639 N N . GLN A 1 85 ? 6.741 -5.449 -12.755 1.00 87.94 85 GLN A N 1
ATOM 640 C CA . GLN A 1 85 ? 7.395 -4.323 -13.429 1.00 87.94 85 GLN A CA 1
ATOM 641 C C . GLN A 1 85 ? 8.771 -3.975 -12.841 1.00 87.94 85 GLN A C 1
ATOM 643 O O . GLN A 1 85 ? 9.394 -2.999 -13.260 1.00 87.94 85 GLN A O 1
ATOM 648 N N . SER A 1 86 ? 9.279 -4.787 -11.904 1.00 86.31 86 SER A N 1
ATOM 649 C CA . SER A 1 86 ? 10.514 -4.524 -11.158 1.00 86.31 86 SER A CA 1
ATOM 650 C C . SER A 1 86 ? 10.498 -3.171 -10.436 1.00 86.31 86 SER A C 1
ATOM 652 O O . SER A 1 86 ? 11.532 -2.519 -10.318 1.00 86.31 86 SER A O 1
ATOM 654 N N . LEU A 1 87 ? 9.328 -2.727 -9.976 1.00 87.12 87 LEU A N 1
ATOM 655 C CA . LEU A 1 87 ? 9.170 -1.509 -9.190 1.00 87.12 87 LEU A CA 1
ATOM 656 C C . LEU A 1 87 ? 9.391 -1.815 -7.708 1.00 87.12 87 LEU A C 1
ATOM 658 O O . LEU A 1 87 ? 8.914 -2.820 -7.182 1.00 87.12 87 LEU A O 1
ATOM 662 N N . VAL A 1 88 ? 10.128 -0.930 -7.046 1.00 86.94 88 VAL A N 1
ATOM 663 C CA . VAL A 1 88 ? 10.416 -0.952 -5.605 1.00 86.94 88 VAL A CA 1
ATOM 664 C C . VAL A 1 88 ? 10.312 0.471 -5.066 1.00 86.94 88 VAL A C 1
ATOM 666 O O . VAL A 1 88 ? 10.146 1.405 -5.847 1.00 86.94 88 VAL A O 1
ATOM 669 N N . ASP A 1 89 ? 10.423 0.628 -3.747 1.00 85.94 89 ASP A N 1
ATOM 670 C CA . ASP A 1 89 ? 10.410 1.929 -3.059 1.00 85.94 89 ASP A CA 1
ATOM 671 C C . ASP A 1 89 ? 9.112 2.738 -3.235 1.00 85.94 89 ASP A C 1
ATOM 673 O O . ASP A 1 89 ? 9.093 3.955 -3.072 1.00 85.94 89 ASP A O 1
ATOM 677 N N . TYR A 1 90 ? 8.005 2.051 -3.516 1.00 92.50 90 TYR A N 1
ATOM 678 C CA . TYR A 1 90 ? 6.670 2.637 -3.482 1.00 92.50 90 TYR A CA 1
ATOM 679 C C . TYR A 1 90 ? 6.144 2.723 -2.044 1.00 92.50 90 TYR A C 1
ATOM 681 O O . TYR A 1 90 ? 6.409 1.856 -1.210 1.00 92.50 90 TYR A O 1
ATOM 689 N N . SER A 1 91 ? 5.346 3.751 -1.767 1.00 91.94 91 SER A N 1
ATOM 690 C CA . SER A 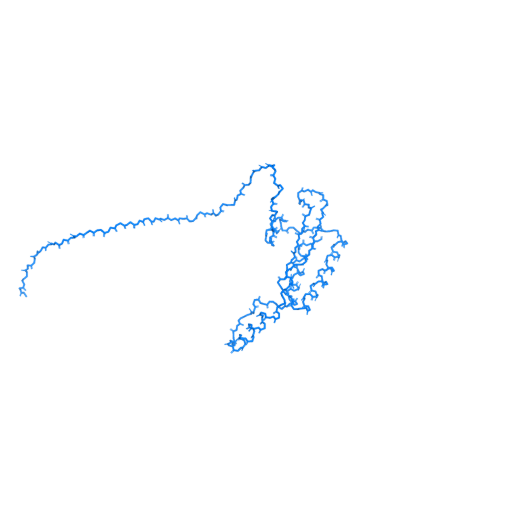1 91 ? 4.795 4.015 -0.430 1.00 91.94 91 SER A CA 1
ATOM 691 C C . SER A 1 91 ? 3.273 3.905 -0.425 1.00 91.94 91 SER A C 1
ATOM 693 O O . SER A 1 91 ? 2.633 4.116 -1.454 1.00 91.94 91 SER A O 1
ATOM 695 N N . LEU A 1 92 ? 2.677 3.590 0.730 1.00 93.56 92 LEU A N 1
ATOM 696 C CA . LEU A 1 92 ? 1.227 3.672 0.915 1.00 93.56 92 LEU A CA 1
ATOM 697 C C . LEU A 1 92 ? 0.861 5.061 1.443 1.00 93.56 92 LEU A C 1
ATOM 699 O O . LEU A 1 92 ? 1.278 5.445 2.532 1.00 93.56 92 LEU A O 1
ATOM 703 N N . LEU A 1 93 ? 0.035 5.787 0.701 1.00 94.38 93 LEU A N 1
ATOM 704 C CA . LEU A 1 93 ? -0.621 6.992 1.174 1.00 94.38 93 LEU A CA 1
ATOM 705 C C . LEU A 1 93 ? -1.916 6.620 1.895 1.00 94.38 93 LEU A C 1
ATOM 707 O O . LEU A 1 93 ? -2.778 5.935 1.341 1.00 94.38 93 LEU A O 1
ATOM 711 N N . LEU A 1 94 ? -2.052 7.118 3.119 1.00 92.44 94 LEU A N 1
ATOM 712 C CA . LEU A 1 94 ? -3.211 6.921 3.971 1.00 92.44 94 LEU A CA 1
ATOM 713 C C . LEU A 1 94 ? -3.836 8.270 4.321 1.00 92.44 94 LEU A C 1
ATOM 715 O O . LEU A 1 94 ? -3.167 9.145 4.870 1.00 92.44 94 LEU A O 1
ATOM 719 N N . ALA A 1 95 ? -5.131 8.417 4.068 1.00 90.81 95 ALA A N 1
ATOM 720 C CA . ALA A 1 95 ? -5.917 9.554 4.520 1.00 90.81 95 ALA A CA 1
ATOM 721 C C . ALA A 1 95 ? -7.032 9.069 5.448 1.00 90.81 95 ALA A C 1
ATOM 723 O O . ALA A 1 95 ? -7.920 8.315 5.046 1.00 90.81 95 ALA A O 1
ATOM 724 N N . VAL A 1 96 ? -6.988 9.523 6.699 1.00 87.19 96 VAL A N 1
ATOM 725 C CA . VAL A 1 96 ? -7.984 9.188 7.719 1.00 87.19 96 VAL A CA 1
ATOM 726 C C . VAL A 1 96 ? -8.893 10.395 7.929 1.00 87.19 96 VAL A C 1
ATOM 728 O O . VAL A 1 96 ? -8.451 11.456 8.369 1.00 87.19 96 VAL A O 1
ATOM 731 N N . ALA A 1 97 ? -10.178 10.239 7.624 1.00 81.88 97 ALA A N 1
ATOM 732 C CA . ALA A 1 97 ? -11.211 11.240 7.870 1.00 81.88 97 ALA A CA 1
ATOM 733 C C . ALA A 1 97 ? -11.989 10.906 9.154 1.00 81.88 97 ALA A C 1
ATOM 735 O O . ALA A 1 97 ? -13.215 10.811 9.158 1.00 81.88 97 ALA A O 1
ATOM 736 N N . CYS A 1 98 ? -11.253 10.674 10.244 1.00 71.50 98 CYS A N 1
ATOM 737 C CA . CYS A 1 98 ? -11.776 10.494 11.596 1.00 71.50 98 CYS A CA 1
ATOM 738 C C . CYS A 1 98 ? -10.664 10.712 12.624 1.00 71.50 98 CYS A C 1
ATOM 740 O O . CYS A 1 98 ? -9.506 10.383 12.370 1.00 71.50 98 CYS A O 1
ATOM 742 N N . SER A 1 99 ? -11.014 11.263 13.785 1.00 67.38 99 SER A N 1
ATOM 743 C CA . SER A 1 99 ? -10.097 11.313 14.921 1.00 67.38 99 SER A CA 1
ATOM 744 C C . SER A 1 99 ? -10.196 9.995 15.694 1.00 67.38 99 SER A C 1
ATOM 746 O O . SER A 1 99 ? -11.307 9.630 16.071 1.00 67.38 99 SER A O 1
ATOM 748 N N . PRO A 1 100 ? -9.083 9.313 16.021 1.00 58.94 100 PRO A N 1
ATOM 749 C CA . PRO A 1 100 ? -9.091 8.085 16.822 1.00 58.94 100 PRO A CA 1
ATOM 750 C C . PRO A 1 100 ? -9.673 8.286 18.232 1.00 58.94 100 PRO A C 1
ATOM 752 O O . PRO A 1 100 ? -9.947 7.317 18.933 1.00 58.94 100 PRO A O 1
ATOM 755 N N . GLN A 1 101 ? -9.874 9.539 18.656 1.00 58.78 101 GLN A N 1
ATOM 756 C CA . GLN A 1 101 ? -10.509 9.901 19.925 1.00 58.78 101 GLN A CA 1
ATOM 757 C C . GLN A 1 101 ? -12.033 10.050 19.825 1.00 58.78 101 GLN A C 1
ATOM 759 O O . GLN A 1 101 ? -12.724 10.041 20.843 1.00 58.78 101 GLN A O 1
ATOM 764 N N . ALA A 1 102 ? -12.578 10.189 18.616 1.00 58.25 102 ALA A N 1
ATOM 765 C CA . ALA A 1 102 ? -14.011 10.161 18.396 1.00 58.25 102 ALA A CA 1
ATOM 766 C C . ALA A 1 102 ? -14.401 8.691 18.230 1.00 58.25 102 ALA A C 1
ATOM 768 O O . ALA A 1 102 ? -14.028 8.075 17.241 1.00 58.25 102 ALA A O 1
ATOM 769 N N . GLY A 1 103 ? -15.138 8.113 19.180 1.00 58.41 103 GLY A N 1
ATOM 770 C CA . GLY A 1 103 ? -15.616 6.720 19.134 1.00 58.41 103 GLY A CA 1
ATOM 771 C C . GLY A 1 103 ? -16.618 6.406 18.006 1.00 58.41 103 GLY A C 1
ATOM 772 O O . GLY A 1 103 ? -17.516 5.594 18.200 1.00 58.41 103 GLY A O 1
ATOM 773 N N . HIS A 1 104 ? -16.503 7.072 16.856 1.00 62.19 104 HIS A N 1
ATOM 774 C CA . HIS A 1 104 ? -17.334 6.925 15.672 1.00 62.19 104 HIS A CA 1
ATOM 775 C C . HIS A 1 104 ? -16.557 6.240 14.545 1.00 62.19 104 HIS A C 1
ATOM 777 O O . HIS A 1 104 ? -15.334 6.334 14.446 1.00 62.19 104 HIS A O 1
ATOM 783 N N . SER A 1 105 ? -17.302 5.576 13.661 1.00 67.88 105 SER A N 1
ATOM 784 C CA . SER A 1 105 ? -16.754 4.971 12.451 1.00 67.88 105 SER A CA 1
ATOM 785 C C . SER A 1 105 ? -16.216 6.061 11.521 1.00 67.88 105 SER A C 1
ATOM 787 O O . SER A 1 105 ? -16.926 7.011 11.190 1.00 67.88 105 SER A O 1
ATOM 789 N N . GLY A 1 106 ? -14.942 5.946 11.157 1.00 80.94 106 GLY A N 1
ATOM 790 C CA . GLY A 1 106 ? -14.263 6.882 10.274 1.00 80.94 106 GLY A CA 1
ATOM 791 C C . GLY A 1 106 ? -14.291 6.464 8.816 1.00 80.94 106 GLY A C 1
ATOM 792 O O . GLY A 1 106 ? -14.504 5.298 8.505 1.00 80.94 106 GLY A O 1
ATOM 793 N N . THR A 1 107 ? -14.020 7.407 7.914 1.00 86.06 107 THR A N 1
ATOM 794 C CA . THR A 1 107 ? -13.717 7.068 6.516 1.00 86.06 107 THR A CA 1
ATOM 795 C C . THR A 1 107 ? -12.209 6.975 6.325 1.00 86.06 107 THR A C 1
ATOM 797 O O . THR A 1 107 ? -11.461 7.828 6.810 1.00 86.06 107 THR A O 1
ATOM 800 N N . LEU A 1 108 ? -11.775 5.946 5.604 1.00 89.25 108 LEU A N 1
ATOM 801 C CA . LEU A 1 108 ? -10.383 5.706 5.264 1.00 89.25 108 LEU A CA 1
ATOM 802 C C . LEU A 1 108 ? -10.211 5.716 3.747 1.00 89.25 108 LEU A C 1
ATOM 804 O O . LEU A 1 108 ? -10.949 5.036 3.039 1.00 89.25 108 LEU A O 1
ATOM 808 N N . ALA A 1 109 ? -9.224 6.461 3.258 1.00 92.00 109 ALA A N 1
ATOM 809 C CA . ALA A 1 109 ? -8.790 6.411 1.869 1.00 92.00 109 ALA A CA 1
ATOM 810 C C . ALA A 1 109 ? -7.314 6.004 1.798 1.00 92.00 109 ALA A C 1
ATOM 812 O O . ALA A 1 109 ? -6.498 6.417 2.622 1.00 92.00 109 ALA A O 1
ATOM 813 N N . LEU A 1 110 ? -6.992 5.167 0.816 1.00 93.75 110 LEU A N 1
ATOM 814 C CA . LEU A 1 110 ? -5.715 4.476 0.674 1.00 93.75 110 LEU A CA 1
ATOM 815 C C . LEU A 1 110 ? -5.271 4.518 -0.787 1.00 93.75 110 LEU A C 1
ATOM 817 O O . LEU A 1 110 ? -6.109 4.420 -1.684 1.00 93.75 110 LEU A O 1
ATOM 821 N N . GLY A 1 111 ? -3.966 4.600 -1.034 1.00 94.31 111 GLY A N 1
ATOM 822 C CA . GLY A 1 111 ? -3.420 4.454 -2.382 1.00 94.31 111 GLY A CA 1
ATOM 823 C C . GLY A 1 111 ? -1.908 4.289 -2.391 1.00 94.31 111 GLY A C 1
ATOM 824 O O . GLY A 1 111 ? -1.216 4.880 -1.570 1.00 94.31 111 GLY A O 1
ATOM 825 N N . ILE A 1 112 ? -1.379 3.489 -3.316 1.00 94.94 112 ILE A N 1
ATOM 826 C CA . ILE A 1 112 ? 0.071 3.354 -3.501 1.00 94.94 112 ILE A CA 1
ATOM 827 C C . ILE A 1 112 ? 0.581 4.516 -4.363 1.00 94.94 112 ILE A C 1
ATOM 829 O O . ILE A 1 112 ? -0.013 4.844 -5.390 1.00 94.94 112 ILE A O 1
ATOM 833 N N . ILE A 1 113 ? 1.686 5.132 -3.949 1.00 93.62 113 ILE A N 1
ATOM 834 C CA . ILE A 1 113 ? 2.331 6.273 -4.614 1.00 93.62 113 ILE A CA 1
ATOM 835 C C . ILE A 1 113 ? 3.802 5.968 -4.950 1.00 93.62 113 ILE A C 1
ATOM 837 O O . ILE A 1 113 ? 4.325 4.913 -4.596 1.00 93.62 113 ILE A O 1
ATOM 841 N N . ASP A 1 114 ? 4.462 6.893 -5.653 1.00 88.12 114 ASP A N 1
ATOM 842 C CA . ASP A 1 114 ? 5.896 6.860 -6.000 1.00 88.12 114 ASP A CA 1
ATOM 843 C C . ASP A 1 114 ? 6.363 5.702 -6.908 1.00 88.12 114 ASP A C 1
ATOM 845 O O . ASP A 1 114 ? 7.550 5.410 -7.015 1.00 88.12 114 ASP A O 1
ATOM 849 N N . TYR A 1 115 ? 5.453 5.099 -7.674 1.00 86.56 115 TYR A N 1
ATOM 850 C CA . TYR A 1 115 ? 5.742 3.986 -8.593 1.00 86.56 115 TYR A CA 1
ATOM 851 C C . TYR A 1 115 ? 6.243 4.407 -9.995 1.00 86.56 115 TYR A C 1
ATOM 853 O O . TYR A 1 115 ? 6.387 3.570 -10.883 1.00 86.56 115 TYR A O 1
ATOM 861 N N . LEU A 1 116 ? 6.504 5.699 -10.237 1.00 77.62 116 LEU A N 1
ATOM 862 C CA . LEU A 1 116 ? 6.854 6.228 -11.570 1.00 77.62 116 LEU A CA 1
ATOM 863 C C . LEU A 1 116 ? 8.341 6.104 -11.947 1.00 77.62 116 LEU A C 1
ATOM 865 O O . LEU A 1 116 ? 8.726 6.529 -13.037 1.00 77.62 116 LEU A O 1
ATOM 869 N N . ARG A 1 117 ? 9.188 5.518 -11.092 1.00 67.62 117 ARG A N 1
ATOM 870 C CA . ARG A 1 117 ? 10.599 5.252 -11.412 1.00 67.62 117 ARG A CA 1
ATOM 871 C C . ARG A 1 117 ? 10.881 3.752 -11.479 1.00 67.62 117 ARG A C 1
ATOM 873 O O . ARG A 1 117 ? 11.144 3.127 -10.454 1.00 67.62 117 ARG A O 1
ATOM 880 N N . PRO A 1 118 ? 10.874 3.170 -12.692 1.00 61.81 118 PRO A N 1
ATOM 881 C CA . PRO A 1 118 ? 11.398 1.839 -12.923 1.00 61.81 118 PRO A CA 1
ATOM 882 C C . PRO A 1 118 ? 12.844 1.749 -12.449 1.00 61.81 118 PRO A C 1
ATOM 884 O O . PRO A 1 118 ? 13.722 2.466 -12.921 1.00 61.81 118 PRO A O 1
ATOM 887 N N . TYR A 1 119 ? 13.102 0.786 -11.576 1.00 56.84 119 TYR A N 1
ATOM 888 C CA . TYR A 1 119 ? 14.426 0.385 -11.103 1.00 56.84 119 TYR A CA 1
ATOM 889 C C . TYR A 1 119 ? 15.412 0.014 -12.240 1.00 56.84 119 TYR A C 1
ATOM 891 O O . TYR A 1 119 ? 16.603 -0.207 -12.019 1.00 56.84 119 TYR A O 1
ATOM 899 N N . THR A 1 120 ? 14.932 -0.092 -13.481 1.00 52.88 120 THR A N 1
ATOM 900 C CA . THR A 1 120 ? 15.661 -0.630 -14.631 1.00 52.88 120 THR A CA 1
ATOM 901 C C . THR A 1 120 ? 16.782 0.258 -15.165 1.00 52.88 120 THR A C 1
ATOM 903 O O . THR A 1 120 ? 17.707 -0.298 -15.755 1.00 52.88 120 THR A O 1
ATOM 906 N N . LEU A 1 121 ? 16.762 1.581 -14.974 1.00 53.50 121 LEU A N 1
ATOM 907 C CA . LEU A 1 121 ? 17.830 2.456 -15.487 1.00 53.50 121 LEU A CA 1
ATOM 908 C C . LEU A 1 121 ? 18.962 2.640 -14.473 1.00 53.50 121 LEU A C 1
ATOM 910 O O . LEU A 1 121 ? 20.126 2.390 -14.791 1.00 53.50 121 LEU A O 1
ATOM 914 N N . ASP A 1 122 ? 18.622 2.953 -13.229 1.00 55.25 122 ASP A N 1
ATOM 915 C CA . ASP A 1 122 ? 19.617 3.419 -12.262 1.00 55.25 122 ASP A CA 1
ATOM 916 C C . ASP A 1 122 ? 20.460 2.255 -11.701 1.00 55.25 122 ASP A C 1
ATOM 918 O O . ASP A 1 122 ? 21.681 2.353 -11.562 1.00 55.25 122 ASP A O 1
ATOM 922 N N . LYS A 1 123 ? 19.843 1.085 -11.480 1.00 58.06 123 LYS A N 1
ATOM 923 C CA . LYS A 1 123 ? 20.518 -0.099 -10.912 1.00 58.06 123 LYS A CA 1
ATOM 924 C C . LYS A 1 123 ? 21.275 -0.929 -11.940 1.00 58.06 123 LYS A C 1
ATOM 926 O O . LYS A 1 123 ? 22.262 -1.579 -11.590 1.00 58.06 123 LYS A O 1
ATOM 931 N N . ARG A 1 124 ? 20.851 -0.923 -13.210 1.00 54.78 124 ARG A N 1
ATOM 932 C CA . ARG A 1 124 ? 21.590 -1.624 -14.275 1.00 54.78 124 ARG A CA 1
ATOM 933 C C . ARG A 1 124 ? 22.937 -0.957 -14.536 1.00 54.78 124 ARG A C 1
ATOM 935 O O . ARG A 1 124 ? 23.921 -1.672 -14.705 1.00 54.78 124 ARG A O 1
ATOM 942 N N . MET A 1 125 ? 23.009 0.376 -14.488 1.00 55.19 125 MET A N 1
ATOM 943 C CA . MET A 1 125 ? 24.289 1.083 -14.602 1.00 55.19 125 MET A CA 1
ATOM 944 C C . MET A 1 125 ? 25.205 0.789 -13.410 1.00 55.19 125 MET A C 1
ATOM 946 O O . MET A 1 125 ? 26.380 0.484 -13.600 1.00 55.19 125 MET A O 1
ATOM 950 N N . GLU A 1 126 ? 24.666 0.791 -12.190 1.00 54.72 126 GLU A N 1
ATOM 951 C CA . GLU A 1 126 ? 25.458 0.516 -10.990 1.00 54.72 126 GLU A CA 1
ATOM 952 C C . GLU A 1 126 ? 25.951 -0.942 -10.927 1.00 54.72 126 GLU A C 1
ATOM 954 O O . GLU A 1 126 ? 27.102 -1.184 -10.571 1.00 54.72 126 GLU A O 1
ATOM 959 N N . THR A 1 127 ? 25.121 -1.913 -11.328 1.00 57.16 127 THR A N 1
ATOM 960 C CA . THR A 1 127 ? 25.474 -3.346 -11.314 1.00 57.16 127 THR A CA 1
ATOM 961 C C . THR A 1 127 ? 26.545 -3.674 -12.348 1.00 57.16 127 THR A C 1
ATOM 963 O O . THR A 1 127 ? 27.491 -4.375 -12.012 1.00 57.16 127 THR A O 1
ATOM 966 N N . VAL A 1 128 ? 26.454 -3.130 -13.569 1.00 59.31 128 VAL A N 1
ATOM 967 C CA . VAL A 1 128 ? 27.467 -3.356 -14.619 1.00 59.31 128 VAL A CA 1
ATOM 968 C C . VAL A 1 128 ? 28.814 -2.741 -14.226 1.00 59.31 128 VAL A C 1
ATOM 970 O O . VAL A 1 128 ? 29.856 -3.380 -14.384 1.00 59.31 128 VAL A O 1
ATOM 973 N N . VAL A 1 129 ? 28.805 -1.534 -13.650 1.00 57.94 129 VAL A N 1
ATOM 974 C CA . VAL A 1 129 ? 30.029 -0.857 -13.190 1.00 57.94 129 VAL A CA 1
ATOM 975 C C . VAL A 1 129 ? 30.622 -1.547 -11.954 1.00 57.94 129 VAL A C 1
ATOM 977 O O . VAL A 1 129 ? 31.837 -1.731 -11.884 1.00 57.94 129 VAL A O 1
ATOM 980 N N . LYS A 1 130 ? 29.796 -1.994 -10.997 1.00 56.56 130 LYS A N 1
ATOM 981 C CA . LYS A 1 130 ? 30.268 -2.704 -9.795 1.00 56.56 130 LYS A CA 1
ATOM 982 C C . LYS A 1 130 ? 30.741 -4.127 -10.088 1.00 56.56 130 LYS A C 1
ATOM 984 O O . LYS A 1 130 ? 31.762 -4.527 -9.530 1.00 56.56 130 LYS A O 1
ATOM 989 N N . SER A 1 131 ? 30.082 -4.862 -10.988 1.00 52.03 131 SER A N 1
ATOM 990 C CA . SER A 1 131 ? 30.524 -6.204 -11.404 1.00 52.03 131 SER A CA 1
ATOM 991 C C . SER A 1 131 ? 31.857 -6.183 -12.151 1.00 52.03 131 SER A C 1
ATOM 993 O O . SER A 1 131 ? 32.590 -7.163 -12.109 1.00 52.03 131 SER A O 1
ATOM 995 N N . ALA A 1 132 ? 32.197 -5.065 -12.799 1.00 54.91 132 ALA A N 1
ATOM 996 C CA . ALA A 1 132 ? 33.499 -4.892 -13.432 1.00 54.91 132 ALA A CA 1
ATOM 997 C C . ALA A 1 132 ? 34.630 -4.582 -12.429 1.00 54.91 132 ALA A C 1
ATOM 999 O O . ALA A 1 132 ? 35.796 -4.688 -12.801 1.00 54.91 132 ALA A O 1
ATOM 1000 N N . LEU A 1 133 ? 34.315 -4.195 -11.181 1.00 55.78 133 LEU A N 1
ATOM 1001 C CA . LEU A 1 133 ? 35.297 -3.594 -10.271 1.00 55.78 133 LEU A CA 1
ATOM 1002 C C . LEU A 1 133 ? 35.464 -4.295 -8.909 1.00 55.78 133 LEU A C 1
ATOM 1004 O O . LEU A 1 133 ? 36.544 -4.194 -8.335 1.00 55.78 133 LEU A O 1
ATOM 1008 N N . HIS A 1 134 ? 34.464 -5.004 -8.368 1.00 51.69 134 HIS A N 1
ATOM 1009 C CA . HIS A 1 134 ? 34.552 -5.548 -7.000 1.00 51.69 134 HIS A CA 1
ATOM 1010 C C . HIS A 1 134 ? 34.024 -6.987 -6.860 1.00 51.69 134 HIS A C 1
ATOM 1012 O O . HIS A 1 134 ? 32.826 -7.239 -6.932 1.00 51.69 134 HIS A O 1
ATOM 1018 N N . HIS A 1 135 ? 34.930 -7.922 -6.545 1.00 50.97 135 HIS A N 1
ATOM 1019 C CA . HIS A 1 135 ? 34.658 -9.342 -6.259 1.00 50.97 135 HIS A CA 1
ATOM 1020 C C . HIS A 1 135 ? 34.172 -9.632 -4.814 1.00 50.97 135 HIS A C 1
ATOM 1022 O O . HIS A 1 135 ? 34.102 -10.793 -4.427 1.00 50.97 135 HIS A O 1
ATOM 1028 N N . ASN A 1 136 ? 33.874 -8.611 -3.996 1.00 51.81 136 ASN A N 1
ATOM 1029 C CA . ASN A 1 136 ? 33.503 -8.757 -2.575 1.00 51.81 136 ASN A CA 1
ATOM 1030 C C . ASN A 1 136 ? 32.682 -7.554 -2.061 1.00 51.81 136 ASN A C 1
ATOM 1032 O O . ASN A 1 136 ? 33.149 -6.783 -1.224 1.00 51.81 136 ASN A O 1
ATOM 1036 N N . ALA A 1 137 ? 31.464 -7.352 -2.562 1.00 49.75 137 ALA A N 1
ATOM 1037 C CA . ALA A 1 137 ? 30.541 -6.379 -1.973 1.00 49.75 137 ALA A CA 1
ATOM 1038 C C . ALA A 1 137 ? 29.495 -7.122 -1.130 1.00 49.75 137 ALA A C 1
ATOM 1040 O O . ALA A 1 137 ? 28.794 -7.992 -1.643 1.00 49.75 137 ALA A O 1
ATOM 1041 N N . GLY A 1 138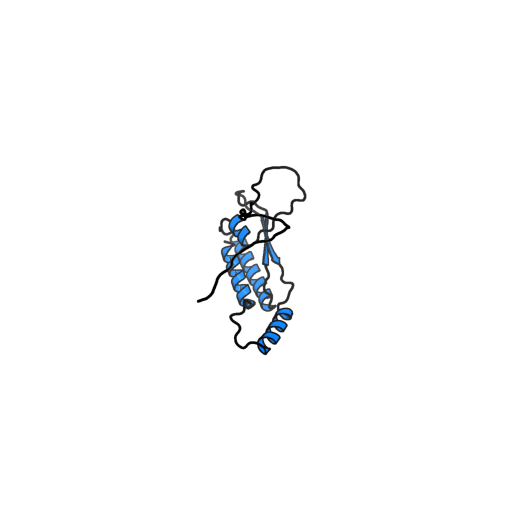 ? 29.439 -6.805 0.168 1.00 53.00 138 GLY A N 1
ATOM 1042 C CA . GLY A 1 138 ? 28.450 -7.332 1.112 1.00 53.00 138 GLY A CA 1
ATOM 1043 C C . GLY A 1 138 ? 27.008 -7.101 0.654 1.00 53.00 138 GLY A C 1
ATOM 1044 O O . GLY A 1 138 ? 26.767 -6.309 -0.258 1.00 53.00 138 GLY A O 1
ATOM 1045 N N . GLN A 1 139 ? 26.077 -7.835 1.280 1.00 46.50 139 GLN A N 1
ATOM 1046 C CA . GLN A 1 139 ? 24.679 -7.956 0.856 1.00 46.50 139 GLN A CA 1
ATOM 1047 C C . GLN A 1 139 ? 24.108 -6.614 0.374 1.00 46.50 139 GLN A C 1
ATOM 1049 O O . GLN A 1 139 ? 24.104 -5.650 1.144 1.00 46.50 139 GLN A O 1
ATOM 1054 N N . PRO A 1 140 ? 23.649 -6.528 -0.886 1.00 47.25 140 PRO A N 1
ATOM 1055 C CA . PRO A 1 140 ? 23.069 -5.303 -1.403 1.00 47.25 140 PRO A CA 1
ATOM 1056 C C . PRO A 1 140 ? 21.921 -4.856 -0.491 1.00 47.25 140 PRO A C 1
ATOM 1058 O O . PRO A 1 140 ? 21.012 -5.638 -0.227 1.00 47.25 140 PRO A O 1
ATOM 1061 N N . THR A 1 141 ? 21.885 -3.580 -0.088 1.00 53.31 141 THR A N 1
ATOM 1062 C CA . THR A 1 141 ? 20.730 -2.909 0.572 1.00 53.31 141 THR A CA 1
ATOM 1063 C C . THR A 1 141 ? 19.492 -2.839 -0.339 1.00 53.31 141 THR A C 1
ATOM 1065 O O . THR A 1 141 ? 18.556 -2.069 -0.152 1.00 53.31 141 THR A O 1
ATOM 1068 N N . ILE A 1 142 ? 19.533 -3.610 -1.408 1.00 54.28 142 ILE A N 1
ATOM 1069 C CA . ILE A 1 142 ? 18.735 -3.545 -2.592 1.00 54.28 142 ILE A CA 1
ATOM 1070 C C . ILE A 1 142 ? 17.938 -4.838 -2.573 1.00 54.28 142 ILE A C 1
ATOM 1072 O O . ILE A 1 142 ? 18.425 -5.902 -2.945 1.00 54.28 142 ILE A O 1
ATOM 1076 N N . ILE A 1 143 ? 16.735 -4.724 -2.035 1.00 65.06 143 ILE A N 1
ATOM 1077 C CA . ILE A 1 143 ? 15.819 -5.842 -1.895 1.00 65.06 143 ILE A CA 1
ATOM 1078 C C . ILE A 1 143 ? 15.280 -6.172 -3.292 1.00 65.06 143 ILE A C 1
ATOM 1080 O O . ILE A 1 143 ? 14.934 -5.261 -4.051 1.00 65.06 143 ILE A O 1
ATOM 1084 N N . GLU A 1 144 ? 15.224 -7.457 -3.649 1.00 81.12 144 GLU A N 1
ATOM 1085 C CA . GLU A 1 144 ? 14.579 -7.878 -4.893 1.00 81.12 144 GLU A CA 1
ATOM 1086 C C . GLU A 1 144 ? 13.114 -7.406 -4.915 1.00 81.12 144 GLU A C 1
ATOM 1088 O O . GLU A 1 144 ? 12.462 -7.401 -3.867 1.00 81.12 144 GLU A O 1
ATOM 1093 N N . PRO A 1 145 ? 12.544 -7.040 -6.080 1.00 84.56 145 PRO A N 1
ATOM 1094 C CA . PRO A 1 145 ? 11.176 -6.522 -6.144 1.00 84.56 145 PRO A CA 1
ATOM 1095 C C . PRO A 1 145 ? 10.128 -7.418 -5.470 1.00 84.56 145 PRO A C 1
ATOM 1097 O O . PRO A 1 145 ? 9.211 -6.931 -4.809 1.00 84.56 145 PRO A O 1
ATOM 1100 N N . VAL A 1 146 ? 10.302 -8.738 -5.570 1.00 88.19 146 VAL A N 1
ATOM 1101 C CA . VAL A 1 146 ? 9.434 -9.736 -4.926 1.00 88.19 146 VAL A CA 1
ATOM 1102 C C . VAL A 1 146 ? 9.549 -9.693 -3.399 1.00 88.19 146 VAL A C 1
ATOM 1104 O O . VAL A 1 146 ? 8.543 -9.780 -2.691 1.00 88.19 146 VAL A O 1
ATOM 1107 N N . ASP A 1 147 ? 10.759 -9.532 -2.872 1.00 89.00 147 ASP A N 1
ATOM 1108 C CA . ASP A 1 147 ? 10.994 -9.446 -1.432 1.00 89.00 147 ASP A CA 1
ATOM 1109 C C . ASP A 1 147 ? 10.507 -8.107 -0.862 1.00 89.00 147 ASP A C 1
ATOM 1111 O O . ASP A 1 147 ? 9.948 -8.076 0.239 1.00 89.00 147 ASP A O 1
ATOM 1115 N N . TYR A 1 148 ? 10.625 -7.013 -1.626 1.00 90.50 148 TYR A N 1
ATOM 1116 C CA . TYR A 1 148 ? 10.053 -5.718 -1.253 1.00 90.50 148 TYR A CA 1
ATOM 1117 C C . TYR A 1 148 ? 8.526 -5.812 -1.168 1.00 90.50 148 TYR A C 1
ATOM 1119 O O . TYR A 1 148 ? 7.941 -5.407 -0.161 1.00 90.50 148 TYR A O 1
ATOM 1127 N N . ALA A 1 149 ? 7.886 -6.434 -2.164 1.00 91.94 149 ALA A N 1
ATOM 1128 C CA . ALA A 1 149 ? 6.450 -6.700 -2.156 1.00 91.94 149 ALA A CA 1
ATOM 1129 C C . ALA A 1 149 ? 6.019 -7.541 -0.946 1.00 91.94 149 ALA A C 1
ATOM 1131 O O . ALA A 1 149 ? 5.044 -7.198 -0.274 1.00 91.94 149 ALA A O 1
ATOM 1132 N N . ARG A 1 150 ? 6.765 -8.604 -0.609 1.00 93.06 150 ARG A N 1
ATOM 1133 C CA . ARG A 1 150 ? 6.487 -9.429 0.580 1.00 93.06 150 ARG A CA 1
ATOM 1134 C C . ARG A 1 150 ? 6.568 -8.608 1.867 1.00 93.06 150 ARG A C 1
ATOM 1136 O O . ARG A 1 150 ? 5.674 -8.710 2.705 1.00 93.06 150 ARG A O 1
ATOM 1143 N N . ARG A 1 151 ? 7.611 -7.787 2.015 1.00 91.81 151 ARG A N 1
ATOM 1144 C CA . ARG A 1 151 ? 7.789 -6.913 3.184 1.00 91.81 151 ARG A CA 1
ATOM 1145 C C . ARG A 1 151 ? 6.661 -5.892 3.297 1.00 91.81 151 ARG A C 1
ATOM 1147 O O . ARG A 1 151 ? 6.129 -5.704 4.385 1.00 91.81 151 ARG A O 1
ATOM 1154 N N . PHE A 1 152 ? 6.288 -5.265 2.184 1.00 93.81 152 PHE A N 1
ATOM 1155 C CA . PHE A 1 152 ? 5.208 -4.284 2.139 1.00 93.81 152 PHE A CA 1
ATOM 1156 C C . PHE A 1 152 ? 3.875 -4.900 2.574 1.00 93.81 152 PHE A C 1
ATOM 1158 O O . PHE A 1 152 ? 3.209 -4.355 3.447 1.00 93.81 152 PHE A O 1
ATOM 1165 N N . LYS A 1 153 ? 3.528 -6.083 2.048 1.00 94.38 153 LYS A N 1
ATOM 1166 C CA . LYS A 1 153 ? 2.336 -6.831 2.480 1.00 94.38 153 LYS A CA 1
ATOM 1167 C C . LYS A 1 153 ? 2.361 -7.141 3.977 1.00 94.38 153 LYS A C 1
ATOM 1169 O O . LYS A 1 153 ? 1.386 -6.864 4.662 1.00 94.38 153 LYS A O 1
ATOM 1174 N N . GLY A 1 154 ? 3.494 -7.626 4.488 1.00 93.25 154 GLY A N 1
ATOM 1175 C CA . GLY A 1 154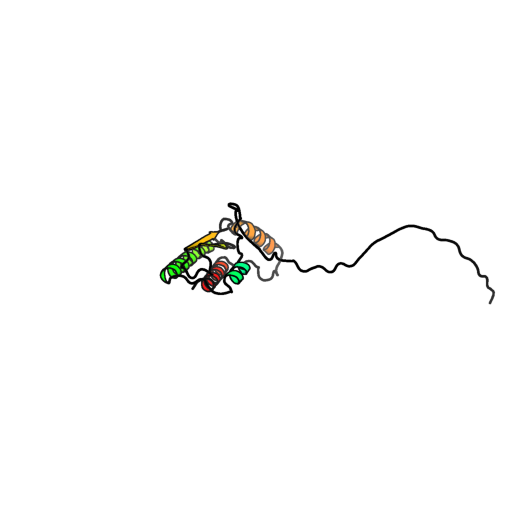 ? 3.649 -7.902 5.917 1.00 93.25 154 GLY A CA 1
ATOM 1176 C C . GLY A 1 154 ? 3.468 -6.660 6.794 1.00 93.25 154 GLY A C 1
ATOM 1177 O O . GLY A 1 154 ? 2.876 -6.753 7.862 1.00 93.25 154 GLY A O 1
ATOM 1178 N N . ALA A 1 155 ? 3.910 -5.484 6.337 1.00 91.94 155 ALA A N 1
ATOM 1179 C CA . ALA A 1 155 ? 3.632 -4.234 7.039 1.00 91.94 155 ALA A CA 1
ATOM 1180 C C . ALA A 1 155 ? 2.124 -3.928 7.069 1.00 91.94 155 ALA A C 1
ATOM 1182 O O . ALA A 1 155 ? 1.600 -3.598 8.131 1.00 91.94 155 ALA A O 1
ATOM 1183 N N . MET A 1 156 ? 1.408 -4.108 5.953 1.00 93.19 156 MET A N 1
ATOM 1184 C CA . MET A 1 156 ? -0.047 -3.903 5.907 1.00 93.19 156 MET A CA 1
ATOM 1185 C C . MET A 1 156 ? -0.797 -4.831 6.868 1.00 93.19 156 MET A C 1
ATOM 1187 O O . MET A 1 156 ? -1.652 -4.357 7.610 1.00 93.19 156 MET A O 1
ATOM 1191 N N . ASP A 1 157 ? -0.413 -6.105 6.943 1.00 92.25 157 ASP A N 1
ATOM 1192 C CA . ASP A 1 157 ? -1.025 -7.076 7.864 1.00 92.25 157 ASP A CA 1
ATOM 1193 C C . ASP A 1 157 ? -0.827 -6.702 9.347 1.00 92.25 157 ASP A C 1
ATOM 1195 O O . ASP A 1 157 ? -1.607 -7.106 10.204 1.00 92.25 157 ASP A O 1
ATOM 1199 N N . THR A 1 158 ? 0.208 -5.916 9.672 1.00 91.69 158 THR A N 1
ATOM 1200 C CA . THR A 1 158 ? 0.408 -5.382 11.034 1.00 91.69 158 THR A CA 1
ATOM 1201 C C . THR A 1 158 ? -0.331 -4.072 11.291 1.00 91.69 158 THR A C 1
ATOM 1203 O O . THR A 1 158 ? -0.583 -3.735 12.446 1.00 91.69 158 THR A O 1
ATOM 1206 N N . MET A 1 159 ? -0.652 -3.316 10.237 1.00 90.81 159 MET A N 1
ATOM 1207 C CA . MET A 1 159 ? -1.314 -2.014 10.348 1.00 90.81 159 MET A CA 1
ATOM 1208 C C . MET A 1 159 ? -2.841 -2.114 10.329 1.00 90.81 159 MET A C 1
ATOM 1210 O O . MET A 1 159 ? -3.490 -1.233 10.890 1.00 90.81 159 MET A O 1
ATOM 1214 N N . PHE A 1 160 ? -3.410 -3.159 9.721 1.00 92.38 160 PHE A N 1
ATOM 1215 C CA . PHE A 1 160 ? -4.854 -3.326 9.524 1.00 92.38 160 PHE A CA 1
ATOM 1216 C C . PHE A 1 160 ? -5.340 -4.681 10.046 1.00 92.38 160 PHE A C 1
ATOM 1218 O O . PHE A 1 160 ? -4.738 -5.706 9.726 1.00 92.38 160 PHE A O 1
ATOM 1225 N N . VAL A 1 161 ?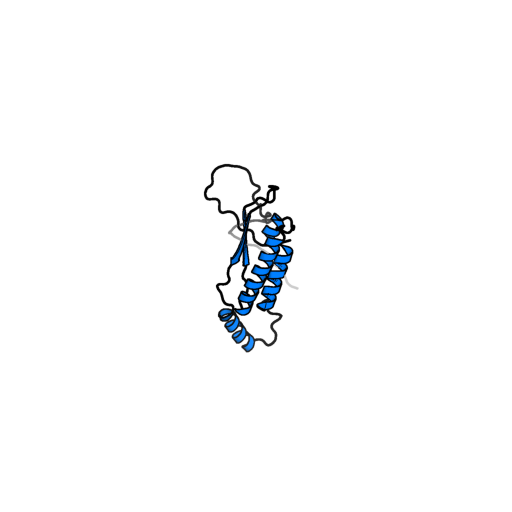 -6.436 -4.684 10.817 1.00 90.44 161 VAL A N 1
ATOM 1226 C CA . VAL A 1 161 ? -7.071 -5.895 11.385 1.00 90.44 161 VAL A CA 1
ATOM 1227 C C . VAL A 1 161 ? -8.586 -5.888 11.271 1.00 90.44 161 VAL A C 1
ATOM 1229 O O . VAL A 1 161 ? -9.171 -4.789 11.133 1.00 90.44 161 VAL A O 1
#

Sequence (161 aa):
RQGKSRRVASALPDAKEEDEGGAEQPPAEQPVGSTDASEEGSSKPVLWDQNFREWTQGKPMCLAPLDLQYLQAGIANDTLLLSNQSLVDYSLLLAVACSPQAGHSGTLALGIIDYLRPYTLDKRMETVVKSALHHNAGQPTIIEPVDYARRFKGAMDTMFV

InterPro domains:
  IPR002498 Phosphatidylinositol-4-phosphate 4/5-kinase, core [PF01504] (105-157)
  IPR002498 Phosphatidylinositol-4-phosphate 4/5-kinase, core [PS51455] (1-160)
  IPR002498 Phosphatidylinositol-4-phosphate 4/5-kinase, core [SM00330] (1-161)
  IPR027483 Phosphatidylinositol-4-phosphate 4/5-kinase, C-terminal domain superfamily [G3DSA:3.30.810.10] (8-161)

Secondary structure (DSSP, 8-state):
-----------------------PPPP------------TT--PPPPPHHHHHHHTTTPPBP--HHHHHHHHHHHHHHHHHHHHTT----EEEEEEES-TTS-SPPEEEEEEE-TTS-TTTHHHHHHHHHHTT-S---S-S---HHHHHHHHHHHHHHHB-

Radius of gyration: 31.18 Å; chains: 1; bounding box: 105×53×51 Å

pLDDT: mean 70.04, std 22.47, range [32.41, 96.56]

Organism: Noctiluca scintillans (NCBI:txid2966)